Protein AF-A0A357JFS3-F1 (afdb_monomer_lite)

Radius of gyration: 14.16 Å; chains: 1; bounding box: 30×27×43 Å

Sequence (85 aa):
MRPYLLAETNWKDLKERTIGLAILPWGATEAHNYHLPYATDNIDSDCLSAESARIAYEKGAKIIVLPTSDKRRKTVSLLDTRQMD

pLDDT: mean 86.84, std 15.99, range [38.56, 98.25]

Foldseek 3Di:
DQLQEPVPDDPVSPVPADAQKEWAQEFAQCDPPPPDHSCPRQVVSVVVVSVVSVVCVVVVHRHHYYRHDYDPDDDTDIDGPVVVD

Secondary structure (DSSP, 8-state):
--TTBGGG--HHHHTT---SEEEE-EE----BTTTB-TTHHHHHHHHHHHHHHHHHHHTT--EEEPPPEE-SS---EEE-GGG--

Structure (mmCIF, N/CA/C/O backbone):
data_AF-A0A357JFS3-F1
#
_entry.id   AF-A0A357JFS3-F1
#
loop_
_atom_site.group_PDB
_atom_site.id
_atom_site.type_symbol
_atom_site.label_atom_id
_atom_site.label_alt_id
_atom_site.label_comp_id
_atom_site.label_asym_id
_atom_site.label_entity_id
_atom_site.label_seq_id
_atom_site.pdbx_PDB_ins_code
_atom_site.Cartn_x
_atom_site.Cartn_y
_atom_site.Cartn_z
_atom_site.occupancy
_atom_site.B_iso_or_equiv
_atom_site.auth_seq_id
_atom_site.auth_comp_id
_atom_site.auth_asym_id
_atom_site.auth_atom_id
_atom_site.pdbx_PDB_model_num
ATOM 1 N N . MET A 1 1 ? -6.233 11.369 4.944 1.00 80.38 1 MET A N 1
ATOM 2 C CA . MET A 1 1 ? -5.363 10.210 5.229 1.00 80.38 1 MET A CA 1
ATOM 3 C C . MET A 1 1 ? -6.205 8.954 5.091 1.00 80.38 1 MET A C 1
ATOM 5 O O . MET A 1 1 ? -7.298 8.938 5.653 1.00 80.38 1 MET A O 1
ATOM 9 N N . ARG A 1 2 ? -5.781 7.965 4.297 1.00 93.88 2 ARG A N 1
ATOM 10 C CA . ARG A 1 2 ? -6.538 6.724 4.064 1.00 93.88 2 ARG A CA 1
ATOM 11 C C . ARG A 1 2 ? -6.238 5.724 5.193 1.00 93.88 2 ARG A C 1
ATOM 13 O O . ARG A 1 2 ? -5.148 5.163 5.220 1.00 93.88 2 ARG A O 1
ATOM 20 N N . PRO A 1 3 ? -7.175 5.460 6.127 1.00 93.25 3 PRO A N 1
ATOM 21 C CA . PRO A 1 3 ? -6.892 4.685 7.346 1.00 93.25 3 PRO A CA 1
ATOM 22 C C . PRO A 1 3 ? -6.657 3.187 7.093 1.00 93.25 3 PRO A C 1
ATOM 24 O O . PRO A 1 3 ? -6.234 2.459 7.986 1.00 93.25 3 PRO A O 1
ATOM 27 N N . TYR A 1 4 ? -6.971 2.711 5.889 1.00 95.25 4 TYR A N 1
ATOM 28 C CA . TYR A 1 4 ? -6.761 1.335 5.444 1.00 95.25 4 TYR A CA 1
ATOM 29 C C . TYR A 1 4 ? -5.416 1.133 4.727 1.00 95.25 4 TYR A C 1
ATOM 31 O O . TYR A 1 4 ? -5.126 0.004 4.345 1.00 95.25 4 TYR A O 1
ATOM 39 N N . LEU A 1 5 ? -4.584 2.169 4.564 1.00 97.00 5 LEU A N 1
ATOM 40 C CA . LEU A 1 5 ? -3.232 2.050 4.006 1.00 97.00 5 LEU A CA 1
ATOM 41 C C . LEU A 1 5 ? -2.183 2.244 5.101 1.00 97.00 5 LEU A C 1
ATOM 43 O O . LEU A 1 5 ? -2.115 3.302 5.726 1.00 97.00 5 LEU A O 1
ATOM 47 N N . LEU A 1 6 ? -1.327 1.241 5.308 1.00 95.81 6 LEU A N 1
ATOM 48 C CA . LEU A 1 6 ? -0.275 1.294 6.324 1.00 95.81 6 LEU A CA 1
ATOM 49 C C . LEU A 1 6 ? 0.754 2.398 6.031 1.00 95.81 6 LEU A C 1
ATOM 51 O O . LEU A 1 6 ? 1.230 3.054 6.949 1.00 95.81 6 LEU A O 1
ATOM 55 N N . ALA A 1 7 ? 1.069 2.639 4.756 1.00 95.19 7 ALA A N 1
ATOM 56 C CA . ALA A 1 7 ? 2.031 3.667 4.352 1.00 95.19 7 ALA A CA 1
ATOM 57 C C . ALA A 1 7 ? 1.579 5.102 4.686 1.00 95.19 7 ALA A C 1
ATOM 59 O O . ALA A 1 7 ? 2.405 6.007 4.753 1.00 95.19 7 ALA A O 1
ATOM 60 N N . GLU A 1 8 ? 0.277 5.314 4.897 1.00 95.19 8 GLU A N 1
ATOM 61 C CA . GLU A 1 8 ? -0.281 6.623 5.240 1.00 95.19 8 GLU A CA 1
ATOM 62 C C . GLU A 1 8 ? -0.612 6.770 6.721 1.00 95.19 8 GLU A C 1
ATOM 64 O O . GLU A 1 8 ? -1.013 7.852 7.127 1.00 95.19 8 GLU A O 1
ATOM 69 N N . THR A 1 9 ? -0.487 5.716 7.528 1.00 93.06 9 THR A N 1
ATOM 70 C CA . THR A 1 9 ? -0.850 5.754 8.949 1.00 93.06 9 THR A CA 1
ATOM 71 C C . THR A 1 9 ? 0.374 5.818 9.857 1.00 93.06 9 THR A C 1
ATOM 73 O O . THR 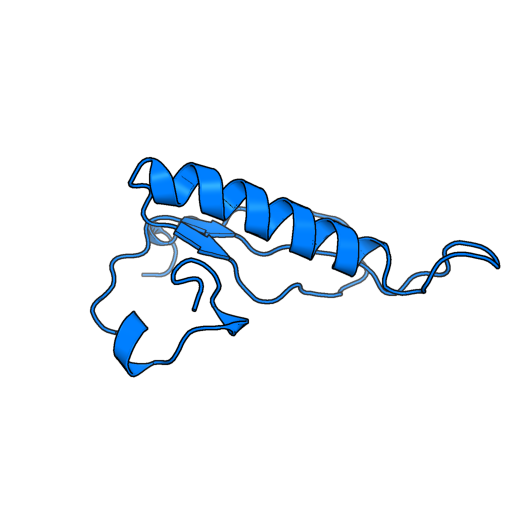A 1 9 ? 1.520 5.740 9.420 1.00 93.06 9 THR A O 1
ATOM 76 N N . ASN A 1 10 ? 0.131 5.974 11.155 1.00 93.00 10 ASN A N 1
ATOM 77 C CA . ASN A 1 10 ? 1.159 5.996 12.186 1.00 93.00 10 ASN A CA 1
ATOM 78 C C . ASN A 1 10 ? 0.831 5.004 13.318 1.00 93.00 10 ASN A C 1
ATOM 80 O O . ASN A 1 10 ? -0.280 4.482 13.432 1.00 93.00 10 ASN A O 1
ATOM 84 N N . TRP A 1 11 ? 1.818 4.758 14.182 1.00 92.38 11 TRP A N 1
ATOM 85 C CA . TRP A 1 11 ? 1.695 3.834 15.313 1.00 92.38 11 TRP A CA 1
ATOM 86 C C . TRP A 1 11 ? 0.578 4.211 16.296 1.00 92.38 11 TRP A C 1
ATOM 88 O O . TRP A 1 11 ? -0.111 3.334 16.820 1.00 92.38 11 TRP A O 1
ATOM 98 N N . LYS A 1 12 ? 0.377 5.512 16.543 1.00 92.00 12 LYS A N 1
ATOM 99 C CA . LYS A 1 12 ? -0.620 6.002 17.502 1.00 92.00 12 LYS A CA 1
ATOM 100 C C . LYS A 1 12 ? -2.034 5.608 17.079 1.00 92.00 12 LYS A C 1
ATOM 102 O O . LYS A 1 12 ? -2.807 5.196 17.938 1.00 92.00 12 LYS A O 1
ATOM 107 N N . ASP A 1 13 ? -2.327 5.685 15.785 1.00 88.25 13 ASP A N 1
ATOM 108 C CA . ASP A 1 13 ? -3.637 5.345 15.223 1.00 88.25 13 ASP A CA 1
ATOM 109 C C . ASP A 1 13 ? -3.840 3.827 15.087 1.00 88.25 13 ASP A C 1
ATOM 111 O O . ASP A 1 13 ? -4.968 3.335 15.136 1.00 88.25 13 ASP A O 1
ATOM 115 N N . LEU A 1 14 ? -2.754 3.061 14.938 1.00 90.88 14 LEU A N 1
ATOM 116 C CA . LEU A 1 14 ? -2.817 1.606 14.780 1.00 90.88 14 LEU A CA 1
ATOM 117 C C . LEU A 1 14 ? -2.949 0.835 16.088 1.00 90.88 14 LEU A C 1
ATOM 119 O O . LEU A 1 14 ? -3.605 -0.203 16.094 1.00 90.88 14 LEU A O 1
ATOM 123 N N . LYS A 1 15 ? -2.348 1.314 17.183 1.00 90.88 15 LYS A N 1
ATOM 124 C CA . LYS A 1 15 ? -2.227 0.539 18.433 1.00 90.88 15 LYS A CA 1
ATOM 125 C C . LYS A 1 15 ? -3.568 0.116 19.052 1.00 90.88 15 LYS A C 1
ATOM 127 O O . LYS A 1 15 ? -3.604 -0.841 19.813 1.00 90.88 15 LYS A O 1
ATOM 132 N N . GLU A 1 16 ? -4.656 0.823 18.744 1.00 89.94 16 GLU A N 1
ATOM 133 C CA . GLU A 1 16 ? -6.011 0.535 19.254 1.00 89.94 16 GLU A CA 1
ATOM 134 C C . GLU A 1 16 ? -6.936 -0.057 18.174 1.00 89.94 16 GLU A C 1
ATOM 136 O O . GLU A 1 16 ? -8.095 -0.377 18.440 1.00 89.94 16 GLU A O 1
ATOM 141 N N . ARG A 1 17 ? -6.448 -0.217 16.937 1.00 90.31 17 ARG A N 1
ATOM 142 C CA . ARG A 1 17 ? -7.252 -0.651 15.791 1.00 90.31 17 ARG A CA 1
ATOM 143 C C . ARG A 1 17 ? -7.209 -2.169 15.655 1.00 90.31 17 ARG A C 1
ATOM 145 O O . ARG A 1 17 ? -6.156 -2.762 15.458 1.00 90.31 17 ARG A O 1
ATOM 152 N N . THR A 1 18 ? -8.374 -2.811 15.660 1.00 93.00 18 THR A N 1
ATOM 153 C CA . THR A 1 18 ? -8.473 -4.235 15.311 1.00 93.00 18 THR A CA 1
ATOM 154 C C . THR A 1 18 ? -8.342 -4.419 13.799 1.00 93.00 18 THR A C 1
ATOM 156 O O . THR A 1 18 ? -9.153 -3.881 13.042 1.00 93.00 18 THR A O 1
ATOM 159 N N . ILE A 1 19 ? -7.368 -5.217 13.361 1.00 94.25 19 ILE A N 1
ATOM 160 C CA . ILE A 1 19 ? -7.149 -5.582 11.956 1.00 94.25 19 ILE A CA 1
ATOM 161 C C . ILE A 1 19 ? -7.523 -7.056 11.791 1.00 94.25 19 ILE A C 1
ATOM 163 O O . ILE A 1 19 ? -6.925 -7.919 12.425 1.00 94.25 19 ILE A O 1
ATOM 167 N N . GLY A 1 20 ? -8.525 -7.340 10.962 1.00 94.81 20 GLY A N 1
ATOM 168 C CA . GLY A 1 20 ? -8.985 -8.699 10.656 1.00 94.81 20 GLY A CA 1
ATOM 169 C C . GLY A 1 20 ? -8.398 -9.289 9.372 1.00 94.81 20 GLY A C 1
ATOM 170 O O . GLY A 1 20 ? -8.527 -10.486 9.151 1.00 94.81 20 GLY A O 1
ATOM 171 N N . LEU A 1 21 ? -7.784 -8.467 8.514 1.00 94.56 21 LEU A N 1
ATOM 172 C CA . LEU A 1 21 ? -7.094 -8.927 7.309 1.00 94.56 21 LEU A CA 1
ATOM 173 C C . LEU A 1 21 ? -5.977 -7.958 6.918 1.00 94.56 21 LEU A C 1
ATOM 175 O O . LEU A 1 21 ? -6.215 -6.749 6.808 1.00 94.56 21 LEU A O 1
ATOM 179 N N . ALA A 1 22 ? -4.792 -8.502 6.649 1.00 95.56 22 ALA A N 1
ATOM 180 C CA . ALA A 1 22 ? -3.680 -7.772 6.060 1.00 95.56 22 ALA A CA 1
ATOM 181 C C . ALA A 1 22 ? -3.475 -8.194 4.599 1.00 95.56 22 ALA A C 1
ATOM 183 O O . ALA A 1 22 ? -3.385 -9.381 4.275 1.00 95.56 22 ALA A O 1
ATOM 184 N N . ILE A 1 23 ? -3.397 -7.202 3.715 1.00 94.88 23 ILE A N 1
ATOM 185 C CA . ILE A 1 23 ? -3.135 -7.380 2.288 1.00 94.88 23 ILE A CA 1
ATOM 186 C C . ILE A 1 23 ? -1.705 -6.922 2.032 1.00 94.88 23 ILE A C 1
ATOM 188 O O . ILE A 1 23 ? -1.380 -5.766 2.297 1.00 94.88 23 ILE A O 1
ATOM 192 N N . LEU A 1 24 ? -0.861 -7.814 1.519 1.00 95.25 24 LEU A N 1
ATOM 193 C CA . LEU A 1 24 ? 0.470 -7.471 1.029 1.00 95.25 24 LEU A CA 1
ATOM 194 C C . LEU A 1 24 ? 0.421 -7.426 -0.499 1.00 95.25 24 LEU A C 1
ATOM 196 O O . LEU A 1 24 ? 0.419 -8.493 -1.121 1.00 95.25 24 LEU A O 1
ATOM 200 N N . PRO A 1 25 ? 0.371 -6.237 -1.121 1.00 93.38 25 PRO A N 1
ATOM 201 C CA . PRO A 1 25 ? 0.537 -6.163 -2.556 1.00 93.38 25 PRO A CA 1
ATOM 202 C C . PRO A 1 25 ? 1.975 -6.544 -2.913 1.00 93.38 25 PRO A C 1
ATOM 204 O O . PRO A 1 25 ? 2.934 -6.265 -2.180 1.00 93.38 25 PRO A O 1
ATOM 207 N N . TRP A 1 26 ? 2.115 -7.234 -4.037 1.00 91.56 26 TRP A N 1
ATOM 208 C CA . TRP A 1 26 ? 3.378 -7.821 -4.442 1.00 91.56 26 TRP A CA 1
ATOM 209 C C . TRP A 1 26 ? 3.598 -7.577 -5.928 1.00 91.56 26 TRP A C 1
ATOM 211 O O . TRP A 1 26 ? 2.904 -8.154 -6.764 1.00 91.56 26 TRP A O 1
ATOM 221 N N . GLY A 1 27 ? 4.578 -6.729 -6.227 1.00 90.44 27 GLY A N 1
ATOM 222 C CA . GLY A 1 27 ? 4.992 -6.395 -7.584 1.00 90.44 27 GLY A CA 1
ATOM 223 C C . GLY A 1 27 ? 6.354 -6.988 -7.947 1.00 90.44 27 G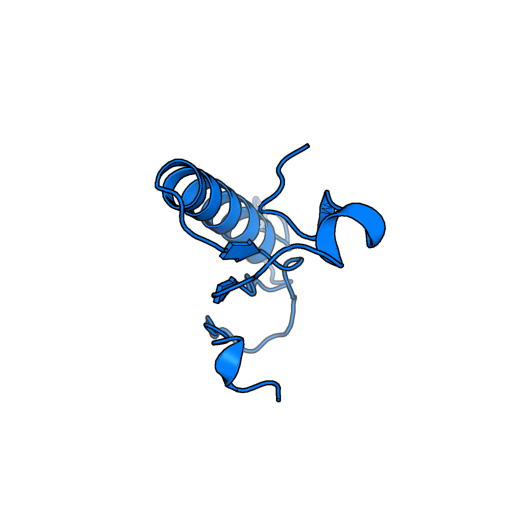LY A C 1
ATOM 224 O O . GLY A 1 27 ? 6.849 -7.924 -7.310 1.00 90.44 27 GLY A O 1
ATOM 225 N N . ALA A 1 28 ? 6.969 -6.431 -8.981 1.00 91.50 28 ALA A N 1
ATOM 226 C CA . ALA A 1 28 ? 8.308 -6.778 -9.424 1.00 91.50 28 ALA A CA 1
ATOM 227 C C . ALA A 1 28 ? 9.002 -5.559 -10.042 1.00 91.50 28 ALA A C 1
ATOM 229 O O . ALA A 1 28 ? 8.395 -4.813 -10.810 1.00 91.50 28 ALA A O 1
ATOM 230 N N . THR A 1 29 ? 10.304 -5.418 -9.791 1.00 92.19 29 THR A N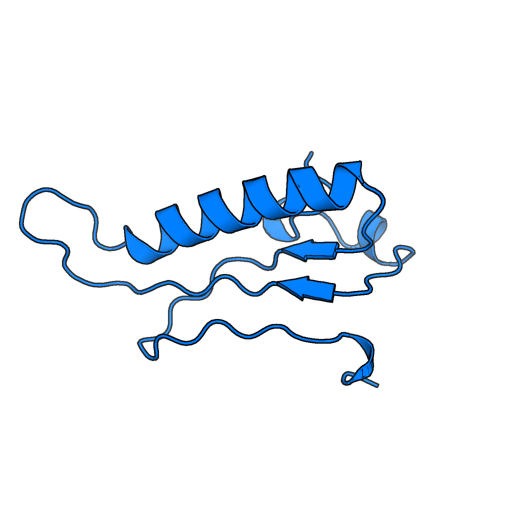 1
ATOM 231 C CA . THR A 1 29 ? 11.178 -4.587 -10.632 1.00 92.19 29 THR A CA 1
ATOM 232 C C . THR A 1 29 ? 11.600 -5.389 -11.863 1.00 92.19 29 THR A C 1
ATOM 234 O O . THR A 1 29 ? 12.539 -6.190 -11.813 1.00 92.19 29 THR A O 1
ATOM 237 N N . GLU A 1 30 ? 10.906 -5.179 -12.980 1.00 91.62 30 GLU A N 1
ATOM 238 C CA . GLU A 1 30 ? 11.116 -5.905 -14.238 1.00 91.62 30 GLU A CA 1
ATOM 239 C C . GLU A 1 30 ? 10.969 -4.978 -15.451 1.00 91.62 30 GLU A C 1
ATOM 241 O O . GLU A 1 30 ? 10.161 -4.051 -15.458 1.00 91.62 30 GLU A O 1
ATOM 246 N N . ALA A 1 31 ? 11.755 -5.226 -16.500 1.00 93.12 31 ALA A N 1
ATOM 247 C CA . ALA A 1 31 ? 11.672 -4.454 -17.732 1.00 93.12 31 ALA A CA 1
ATOM 248 C C . ALA A 1 31 ? 10.335 -4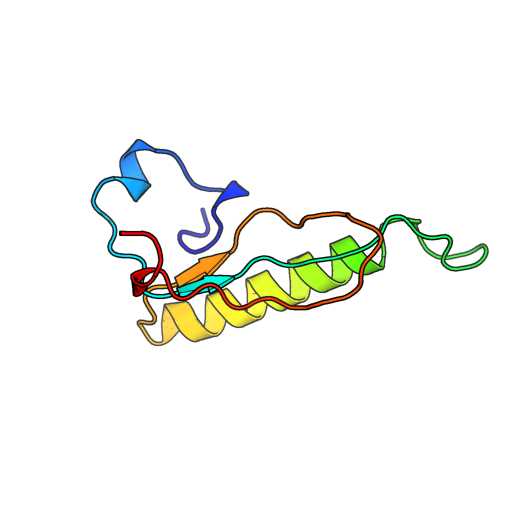.705 -18.449 1.00 93.12 31 ALA A C 1
ATOM 250 O O . ALA A 1 31 ? 10.058 -5.819 -18.886 1.00 93.12 31 ALA A O 1
ATOM 251 N N . HIS A 1 32 ? 9.552 -3.646 -18.650 1.00 91.56 32 HIS A N 1
ATOM 252 C CA . HIS A 1 32 ? 8.281 -3.686 -19.375 1.00 91.56 32 HIS A CA 1
ATOM 253 C C . HIS A 1 32 ? 8.418 -3.042 -20.768 1.00 91.56 32 HIS A C 1
ATOM 255 O O . HIS A 1 32 ? 7.716 -2.101 -21.131 1.00 91.56 32 HIS A O 1
ATOM 261 N N . ASN A 1 33 ? 9.345 -3.563 -21.584 1.00 94.31 33 ASN A N 1
ATOM 262 C CA . ASN A 1 33 ? 9.680 -3.008 -22.908 1.00 94.31 33 ASN A CA 1
ATOM 263 C C . ASN A 1 33 ? 10.176 -1.535 -22.813 1.00 94.31 33 ASN A C 1
ATOM 265 O O . ASN A 1 33 ? 10.489 -1.044 -21.733 1.00 94.31 33 ASN A O 1
ATOM 269 N N . TYR A 1 34 ? 10.318 -0.824 -23.935 1.00 94.56 34 TYR A N 1
ATOM 270 C CA . TYR A 1 34 ? 10.913 0.521 -23.990 1.00 94.56 34 TYR A CA 1
ATOM 271 C C . TYR A 1 34 ? 10.013 1.657 -23.480 1.00 94.56 34 TYR A C 1
ATOM 273 O O . TYR A 1 34 ? 10.478 2.787 -23.369 1.00 94.56 34 TYR A O 1
ATOM 281 N N . HIS A 1 35 ? 8.731 1.391 -23.230 1.00 96.56 35 HIS A N 1
ATOM 282 C CA . HIS A 1 35 ? 7.721 2.434 -23.022 1.00 96.56 35 HIS A CA 1
ATOM 283 C C . HIS A 1 35 ? 7.082 2.417 -21.632 1.00 96.56 35 HIS A C 1
ATOM 285 O O . HIS A 1 35 ? 6.442 3.402 -21.268 1.00 96.56 35 HIS A O 1
ATOM 291 N N . LEU A 1 36 ? 7.250 1.342 -20.854 1.00 96.50 36 LEU A N 1
ATOM 292 C CA . LEU A 1 36 ? 6.716 1.263 -19.497 1.00 96.50 36 LEU A CA 1
ATOM 293 C C . LEU A 1 36 ? 7.830 1.294 -18.442 1.00 96.50 36 LEU A C 1
ATOM 295 O O . LEU A 1 36 ? 8.939 0.807 -18.681 1.00 96.50 36 LEU A O 1
ATOM 299 N N . PRO A 1 37 ? 7.543 1.846 -17.251 1.00 95.25 37 PRO A N 1
ATOM 300 C CA . PRO A 1 37 ? 8.472 1.828 -16.129 1.00 95.25 37 PRO A CA 1
ATOM 301 C C . PRO A 1 37 ? 8.812 0.411 -15.654 1.00 95.25 37 PRO A C 1
ATOM 303 O O . PRO A 1 37 ? 8.007 -0.516 -15.746 1.00 95.25 37 PRO A O 1
ATOM 306 N N . TYR A 1 38 ? 9.967 0.270 -15.000 1.00 92.75 38 TYR A N 1
ATOM 307 C CA . TYR A 1 38 ? 10.355 -0.987 -14.348 1.00 92.75 38 TYR A CA 1
ATOM 308 C C . TYR A 1 38 ? 9.433 -1.392 -13.190 1.00 92.75 38 TYR A C 1
ATOM 310 O O . TYR A 1 38 ? 9.387 -2.557 -12.816 1.00 92.75 38 TYR A O 1
ATOM 318 N N . ALA A 1 39 ? 8.714 -0.424 -12.622 1.00 93.9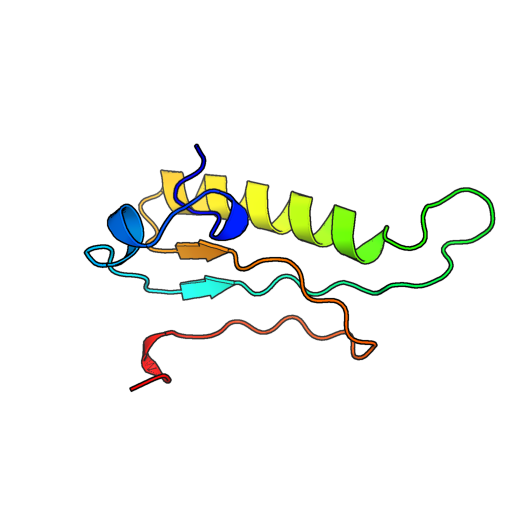4 39 ALA A N 1
ATOM 319 C CA . ALA A 1 39 ? 7.846 -0.596 -11.465 1.00 93.94 39 ALA A CA 1
ATOM 320 C C . ALA A 1 39 ? 6.368 -0.786 -11.845 1.00 93.94 39 ALA A C 1
ATOM 322 O O . ALA A 1 39 ? 5.507 -0.591 -10.993 1.00 93.94 39 ALA A O 1
ATOM 323 N N . 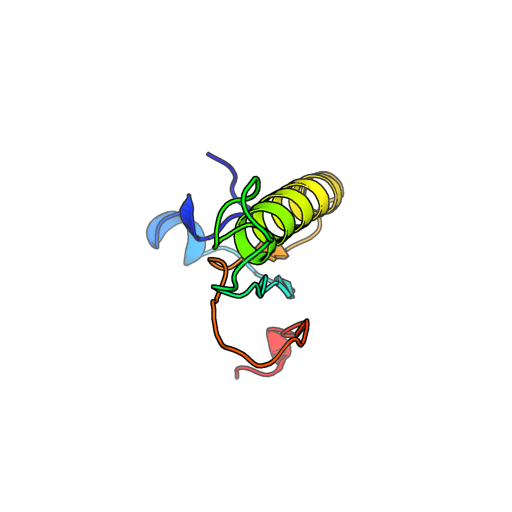THR A 1 40 ? 6.060 -1.116 -13.106 1.00 95.06 40 THR A N 1
ATOM 324 C CA . THR A 1 40 ? 4.671 -1.291 -13.576 1.00 95.06 40 THR A CA 1
ATOM 325 C C . THR A 1 40 ? 3.889 -2.245 -12.668 1.00 95.06 40 THR A C 1
ATOM 327 O O . THR A 1 40 ? 2.855 -1.855 -12.133 1.00 95.06 40 THR A O 1
ATOM 330 N N . ASP A 1 41 ? 4.455 -3.420 -12.363 1.00 93.69 41 ASP A N 1
ATOM 331 C CA . ASP A 1 41 ? 3.845 -4.414 -11.466 1.00 93.69 41 ASP A CA 1
ATOM 332 C C . ASP A 1 41 ? 3.563 -3.851 -10.054 1.00 93.69 41 ASP A C 1
ATOM 334 O O . ASP A 1 41 ? 2.574 -4.221 -9.417 1.00 93.69 41 ASP A O 1
ATOM 338 N N . ASN A 1 42 ? 4.411 -2.945 -9.550 1.00 93.25 42 ASN A N 1
ATOM 339 C CA . ASN A 1 42 ? 4.219 -2.311 -8.243 1.00 93.25 42 ASN A CA 1
ATOM 340 C C . ASN A 1 42 ? 3.116 -1.252 -8.287 1.00 93.25 42 ASN A C 1
ATOM 342 O O . ASN A 1 42 ? 2.258 -1.241 -7.409 1.00 93.25 42 ASN A O 1
ATOM 346 N N . ILE A 1 43 ? 3.131 -0.390 -9.308 1.00 94.94 43 ILE A N 1
ATOM 347 C CA . ILE A 1 43 ? 2.156 0.694 -9.482 1.00 94.94 43 ILE A CA 1
ATOM 348 C C . ILE A 1 43 ? 0.748 0.107 -9.616 1.00 94.94 43 ILE A C 1
ATOM 350 O O . ILE A 1 43 ? -0.168 0.538 -8.914 1.00 94.94 43 ILE A O 1
ATOM 354 N N . ASP A 1 44 ? 0.588 -0.920 -10.450 1.00 95.06 44 ASP A N 1
ATOM 355 C CA . ASP A 1 44 ? -0.699 -1.586 -10.651 1.00 95.06 44 ASP A CA 1
ATOM 356 C C . ASP A 1 44 ? -1.189 -2.256 -9.362 1.00 95.06 44 ASP A C 1
ATOM 358 O O . ASP A 1 44 ? -2.351 -2.100 -8.975 1.00 95.06 44 ASP A O 1
ATOM 362 N N . SER A 1 45 ? -0.296 -2.954 -8.653 1.00 94.25 45 SER A N 1
ATOM 363 C CA . SER A 1 45 ? -0.624 -3.617 -7.386 1.00 94.25 45 SER A CA 1
ATOM 364 C C . SER A 1 45 ? -1.018 -2.625 -6.289 1.00 94.25 45 SER A C 1
ATOM 366 O O . SER A 1 45 ? -1.981 -2.882 -5.558 1.00 94.25 45 SER A O 1
ATOM 368 N N . ASP A 1 46 ? -0.318 -1.492 -6.185 1.00 94.69 46 ASP A N 1
ATOM 369 C CA . ASP A 1 46 ? -0.623 -0.410 -5.245 1.00 94.69 46 ASP A CA 1
ATOM 370 C C . ASP A 1 46 ? -2.004 0.187 -5.532 1.00 94.69 46 ASP A C 1
ATOM 372 O O . ASP A 1 46 ? -2.850 0.266 -4.635 1.00 94.69 46 ASP A O 1
ATOM 376 N N . CYS A 1 47 ? -2.263 0.567 -6.787 1.00 95.94 47 CYS A N 1
ATOM 377 C CA . CYS A 1 47 ? -3.532 1.163 -7.198 1.00 95.94 47 CYS A CA 1
ATOM 378 C C . CYS A 1 47 ? -4.707 0.204 -6.977 1.00 95.94 47 CYS A C 1
ATOM 380 O O . CYS A 1 47 ? -5.713 0.584 -6.370 1.00 95.94 47 CYS A O 1
ATOM 382 N N . LEU A 1 48 ? -4.572 -1.052 -7.412 1.00 96.31 48 LEU A N 1
ATOM 383 C CA . LEU A 1 48 ? -5.629 -2.054 -7.290 1.00 96.31 48 LEU A CA 1
ATOM 384 C C . LEU A 1 48 ? -5.942 -2.374 -5.825 1.00 96.31 48 LEU A C 1
ATOM 386 O O . LEU A 1 48 ? -7.114 -2.450 -5.438 1.00 96.31 48 LEU A O 1
ATOM 390 N N . SER A 1 49 ? -4.907 -2.544 -5.001 1.00 96.44 49 SER A N 1
ATOM 391 C CA . SER A 1 49 ? -5.076 -2.858 -3.581 1.00 96.44 49 SER A CA 1
ATOM 392 C C . SER A 1 49 ? -5.680 -1.684 -2.821 1.00 96.44 49 SER A C 1
ATOM 394 O O . SER A 1 49 ? -6.565 -1.893 -1.991 1.00 96.44 49 SER A O 1
ATOM 396 N N . ALA A 1 50 ? -5.264 -0.452 -3.127 1.00 96.75 50 ALA A N 1
ATOM 397 C CA . ALA A 1 50 ? -5.805 0.741 -2.490 1.00 96.75 50 ALA A CA 1
ATOM 398 C C . ALA A 1 50 ? -7.295 0.943 -2.796 1.00 96.75 50 ALA A C 1
ATOM 400 O O . ALA A 1 50 ? -8.071 1.177 -1.867 1.00 96.75 50 ALA A O 1
ATOM 401 N N . GLU A 1 51 ? -7.719 0.798 -4.055 1.00 98.00 51 GLU A N 1
ATOM 402 C CA . GLU A 1 51 ? -9.135 0.950 -4.420 1.00 98.00 51 GLU A CA 1
ATOM 403 C C . GLU A 1 51 ? -10.004 -0.194 -3.895 1.00 98.00 51 GLU A C 1
ATOM 405 O O . GLU A 1 51 ? -11.088 0.040 -3.355 1.00 98.00 51 GLU A O 1
ATOM 410 N N . SER A 1 52 ? -9.510 -1.432 -3.961 1.00 97.31 52 SER A N 1
ATOM 411 C CA . SER A 1 52 ? -10.213 -2.582 -3.380 1.00 97.31 52 SER A CA 1
ATOM 412 C C . SER A 1 52 ? -10.387 -2.413 -1.870 1.00 97.31 52 SER A C 1
ATOM 414 O O . SER A 1 52 ? -11.469 -2.663 -1.326 1.00 97.31 52 SER A O 1
ATOM 416 N N . ALA A 1 53 ? -9.344 -1.929 -1.189 1.00 97.19 53 ALA A N 1
ATOM 417 C CA . ALA A 1 53 ? -9.394 -1.667 0.237 1.00 97.19 53 ALA A CA 1
ATOM 418 C C . ALA A 1 53 ? -10.333 -0.511 0.588 1.00 97.19 53 ALA A C 1
ATOM 420 O O . ALA A 1 53 ? -11.066 -0.615 1.568 1.00 97.19 53 ALA A O 1
ATOM 421 N N . ARG A 1 54 ? -10.390 0.551 -0.222 1.00 97.94 54 ARG A N 1
ATOM 422 C CA . ARG A 1 54 ? -11.365 1.634 -0.039 1.00 97.94 54 ARG A CA 1
ATOM 423 C C . ARG A 1 54 ? -12.793 1.091 -0.035 1.00 97.94 54 ARG A C 1
ATOM 425 O O . ARG A 1 54 ? -13.529 1.332 0.919 1.00 97.94 54 ARG A O 1
ATOM 432 N N . ILE A 1 55 ? -13.155 0.303 -1.050 1.00 98.25 55 ILE A N 1
ATOM 433 C CA . ILE A 1 55 ? -14.504 -0.269 -1.195 1.00 98.25 55 ILE A CA 1
ATOM 434 C C . ILE A 1 55 ? -14.849 -1.186 -0.015 1.00 98.25 55 ILE A C 1
ATOM 436 O O . ILE A 1 55 ? -15.957 -1.133 0.518 1.00 98.25 55 ILE A O 1
ATOM 440 N N . ALA A 1 56 ? -13.922 -2.050 0.402 1.00 97.25 56 ALA A N 1
ATOM 441 C CA . ALA A 1 56 ? -14.152 -2.957 1.524 1.00 97.25 56 ALA A CA 1
ATOM 442 C C . ALA A 1 56 ? -14.224 -2.209 2.866 1.00 97.25 56 ALA A C 1
ATOM 444 O O . ALA A 1 56 ? -15.075 -2.516 3.702 1.00 97.25 56 ALA A O 1
ATOM 445 N N . TYR A 1 57 ? -13.378 -1.197 3.060 1.00 96.31 57 TYR A N 1
ATOM 446 C CA . TYR A 1 57 ? -13.382 -0.362 4.256 1.00 96.31 57 TYR A CA 1
ATOM 447 C C . TYR A 1 57 ? -14.683 0.439 4.395 1.00 96.31 57 TYR A C 1
ATOM 449 O O . TYR A 1 57 ? -15.259 0.479 5.479 1.00 96.31 57 TYR A O 1
ATOM 457 N N . GLU A 1 58 ? -15.202 0.999 3.298 1.00 97.06 58 GLU A N 1
ATOM 458 C CA . GLU A 1 58 ? -16.510 1.676 3.255 1.00 97.06 58 GLU A CA 1
ATOM 459 C C . GLU A 1 58 ? -17.674 0.742 3.618 1.00 97.06 58 GLU A C 1
ATOM 461 O O . GLU A 1 58 ? -18.687 1.189 4.150 1.00 97.06 58 GLU A O 1
ATOM 466 N N . LYS A 1 59 ? -17.511 -0.568 3.405 1.00 97.69 59 LYS A N 1
ATOM 467 C CA . LYS A 1 59 ? -18.460 -1.609 3.833 1.00 97.69 59 LYS A CA 1
ATOM 468 C C . LYS A 1 59 ? -18.239 -2.091 5.275 1.00 97.69 59 LYS A C 1
ATOM 470 O O . LYS A 1 59 ? -18.880 -3.048 5.698 1.00 97.69 59 LYS A O 1
ATOM 475 N N . GLY A 1 60 ? -17.340 -1.460 6.031 1.00 96.44 60 GLY A N 1
ATOM 476 C CA . GLY A 1 60 ? -17.052 -1.789 7.429 1.00 96.44 60 GLY A CA 1
ATOM 477 C C . GLY A 1 60 ? -16.015 -2.899 7.632 1.00 96.44 60 GLY A C 1
ATOM 478 O O . GLY A 1 60 ? -15.856 -3.387 8.753 1.00 96.44 60 GLY A O 1
ATOM 479 N N . ALA A 1 61 ? -15.294 -3.315 6.585 1.00 96.25 61 ALA A N 1
ATOM 480 C CA . ALA A 1 61 ? -14.258 -4.332 6.722 1.00 96.25 61 ALA A CA 1
ATOM 481 C C . ALA A 1 61 ? -13.043 -3.801 7.506 1.00 96.25 61 ALA A C 1
ATOM 483 O O . ALA A 1 61 ? -12.522 -2.712 7.254 1.00 96.25 61 ALA A O 1
ATOM 484 N N . LYS A 1 62 ? -12.547 -4.610 8.445 1.00 95.56 62 LYS A N 1
ATOM 485 C CA . LYS A 1 62 ? -11.379 -4.301 9.283 1.00 95.56 62 LYS A CA 1
ATOM 486 C C . LYS A 1 62 ? -10.084 -4.700 8.579 1.00 95.56 62 LYS A C 1
ATOM 488 O O . LYS A 1 62 ? -9.453 -5.683 8.954 1.00 95.56 62 LYS A O 1
ATOM 493 N N . ILE A 1 63 ? -9.712 -3.969 7.537 1.00 96.06 63 ILE A N 1
ATOM 494 C CA . ILE A 1 63 ? -8.572 -4.325 6.683 1.00 96.06 63 ILE A CA 1
ATOM 495 C C . ILE A 1 63 ? -7.432 -3.310 6.755 1.00 96.06 63 ILE A C 1
ATOM 497 O O . ILE A 1 63 ? -7.621 -2.142 7.130 1.00 96.06 63 ILE A O 1
ATOM 501 N N . ILE A 1 64 ? -6.245 -3.767 6.365 1.00 96.81 64 ILE A N 1
ATOM 502 C CA . ILE A 1 64 ? -5.086 -2.917 6.121 1.00 96.81 64 ILE A CA 1
ATOM 503 C C . ILE A 1 64 ? -4.298 -3.403 4.902 1.00 96.81 64 ILE A C 1
ATOM 505 O O . ILE A 1 64 ? -4.122 -4.604 4.706 1.00 96.81 64 ILE A O 1
ATOM 509 N N . VAL A 1 65 ? -3.814 -2.464 4.096 1.00 97.00 65 VAL A N 1
ATOM 510 C CA . VAL A 1 65 ? -2.892 -2.716 2.986 1.00 97.00 65 VAL A CA 1
ATOM 511 C C . VAL A 1 65 ? -1.489 -2.335 3.436 1.00 97.00 65 VAL A C 1
ATOM 513 O O . VAL A 1 65 ? -1.257 -1.210 3.885 1.00 97.00 65 VAL A O 1
ATOM 516 N N . LEU A 1 66 ? -0.568 -3.284 3.347 1.00 96.12 66 LEU A N 1
ATOM 517 C CA . LEU A 1 66 ? 0.849 -3.093 3.631 1.00 96.12 66 LEU A CA 1
ATOM 518 C C . LEU A 1 66 ? 1.541 -2.403 2.440 1.00 96.12 66 LEU A C 1
ATOM 520 O O . LEU A 1 66 ? 1.014 -2.448 1.330 1.00 96.12 66 LEU A O 1
ATOM 524 N N . PRO A 1 67 ? 2.717 -1.779 2.635 1.00 94.81 67 PRO A N 1
ATOM 525 C CA . PRO A 1 67 ? 3.514 -1.281 1.518 1.00 94.81 67 PRO A CA 1
ATOM 526 C C . PRO A 1 67 ? 3.815 -2.397 0.515 1.00 94.81 67 PRO A C 1
ATOM 528 O O . PRO A 1 67 ? 4.153 -3.512 0.924 1.00 94.81 67 PRO A O 1
ATOM 531 N N . THR A 1 68 ? 3.721 -2.091 -0.781 1.00 92.19 68 THR A N 1
ATOM 532 C CA . THR A 1 68 ? 4.023 -3.064 -1.832 1.00 92.19 68 THR A CA 1
ATOM 533 C C . THR A 1 68 ? 5.439 -3.595 -1.691 1.00 92.19 68 THR A C 1
ATOM 535 O O . THR A 1 68 ? 6.409 -2.839 -1.600 1.00 92.19 68 THR A O 1
ATOM 538 N N . SER A 1 69 ? 5.552 -4.921 -1.683 1.00 85.56 69 SER A N 1
ATOM 539 C CA . SER A 1 69 ? 6.840 -5.602 -1.693 1.00 85.56 69 SER A CA 1
ATOM 540 C C . SER A 1 69 ? 7.270 -5.932 -3.119 1.00 85.56 69 SER A C 1
ATOM 542 O O . SER A 1 69 ? 6.456 -6.319 -3.954 1.00 85.56 69 SER A O 1
ATOM 544 N N . ASP A 1 70 ? 8.566 -5.788 -3.386 1.00 74.38 70 ASP A N 1
ATOM 545 C CA . ASP A 1 70 ? 9.199 -6.205 -4.633 1.00 74.38 70 ASP A CA 1
ATOM 546 C C . ASP A 1 70 ? 10.180 -7.338 -4.338 1.00 74.38 70 ASP A C 1
ATOM 548 O O . ASP A 1 70 ? 11.261 -7.138 -3.773 1.00 74.38 70 ASP A O 1
ATOM 552 N N . LYS A 1 71 ? 9.777 -8.557 -4.687 1.00 64.44 71 LYS A N 1
ATOM 553 C CA . LYS A 1 71 ? 10.655 -9.728 -4.724 1.00 64.44 71 LYS A CA 1
ATOM 554 C C . LYS A 1 71 ? 10.252 -10.578 -5.925 1.00 64.44 71 LYS A C 1
ATOM 556 O O . LYS A 1 71 ? 9.074 -10.795 -6.163 1.00 64.44 71 LYS A O 1
ATOM 561 N N . ARG A 1 72 ? 11.221 -11.137 -6.654 1.00 57.97 72 ARG A N 1
ATOM 562 C CA . ARG A 1 72 ? 11.036 -11.816 -7.961 1.00 57.97 72 ARG A CA 1
ATOM 563 C C . ARG A 1 72 ? 10.142 -13.079 -7.996 1.00 57.97 72 ARG A C 1
ATOM 565 O O . ARG A 1 72 ? 10.193 -13.826 -8.967 1.00 57.97 72 ARG A O 1
ATOM 572 N N . ARG A 1 73 ? 9.343 -13.377 -6.969 1.00 52.44 73 ARG A N 1
ATOM 573 C CA . ARG A 1 73 ? 8.440 -14.536 -6.929 1.00 52.44 73 ARG A CA 1
ATOM 574 C C . ARG A 1 73 ? 6.993 -14.042 -6.921 1.00 52.44 73 ARG A C 1
ATOM 576 O O . ARG A 1 73 ? 6.510 -13.609 -5.884 1.00 52.44 73 ARG A O 1
ATOM 583 N N . LYS A 1 74 ? 6.322 -14.091 -8.080 1.00 46.81 74 LYS A N 1
ATOM 584 C CA . LYS A 1 74 ? 4.935 -13.621 -8.248 1.00 46.81 74 LYS A CA 1
ATOM 585 C C . LYS A 1 74 ? 3.987 -14.504 -7.419 1.00 46.81 74 LYS A C 1
ATOM 587 O O . LYS A 1 74 ? 3.757 -15.664 -7.759 1.00 46.81 74 LYS A O 1
ATOM 592 N N . THR A 1 75 ? 3.485 -14.008 -6.290 1.00 46.38 75 THR A N 1
ATOM 593 C CA . THR A 1 75 ? 2.442 -14.661 -5.476 1.00 46.38 75 THR A CA 1
ATOM 594 C C . THR A 1 75 ? 1.673 -13.590 -4.703 1.00 46.38 75 THR A C 1
ATOM 596 O O . THR A 1 75 ? 2.286 -12.761 -4.042 1.00 46.38 75 THR A O 1
ATOM 599 N N . VAL A 1 76 ? 0.337 -13.612 -4.758 1.00 47.28 76 VAL A N 1
ATOM 600 C CA . VAL A 1 76 ? -0.517 -12.787 -3.887 1.00 47.28 76 VAL A CA 1
ATOM 601 C C . VAL A 1 76 ? -0.784 -13.580 -2.612 1.00 47.28 76 VAL A C 1
ATOM 603 O O . VAL A 1 76 ? -1.399 -14.645 -2.667 1.00 47.28 76 VAL A O 1
ATOM 606 N N . SER A 1 77 ? -0.309 -13.088 -1.467 1.00 60.06 77 SER A N 1
ATOM 607 C CA . SER A 1 77 ? -0.542 -13.717 -0.163 1.00 60.06 77 SER A CA 1
ATOM 608 C C . SER A 1 77 ? -1.540 -12.905 0.660 1.00 60.06 77 SER A C 1
ATOM 610 O O . SER A 1 77 ? -1.277 -11.753 1.004 1.00 60.06 77 SER A O 1
ATOM 612 N N . LEU A 1 78 ? -2.667 -13.525 1.007 1.00 59.88 78 LEU A N 1
ATOM 613 C CA . LEU A 1 78 ? -3.559 -13.049 2.062 1.00 59.88 78 LEU A CA 1
ATOM 614 C C . LEU A 1 78 ? -2.999 -13.527 3.402 1.00 59.88 78 LEU A C 1
ATOM 616 O O . LEU A 1 78 ? -2.809 -14.728 3.591 1.00 59.88 78 LEU A O 1
ATOM 620 N N . LEU A 1 79 ? -2.729 -12.597 4.314 1.00 64.44 79 LEU A N 1
ATOM 621 C CA . LEU A 1 79 ? -2.299 -12.923 5.670 1.00 64.44 79 LEU A CA 1
ATOM 622 C C . LEU A 1 79 ? -3.498 -12.737 6.608 1.00 64.44 79 LEU A C 1
ATOM 624 O O . LEU A 1 79 ? -3.940 -11.610 6.852 1.00 64.44 79 LEU A O 1
ATOM 628 N N . ASP A 1 80 ? -4.045 -13.852 7.101 1.00 62.78 80 ASP A N 1
ATOM 629 C CA . ASP A 1 80 ? -5.014 -13.835 8.201 1.00 62.78 80 ASP A CA 1
ATOM 630 C C . ASP A 1 80 ? -4.267 -13.461 9.482 1.00 62.78 80 ASP A C 1
ATOM 632 O O . ASP A 1 80 ? -3.346 -14.158 9.912 1.00 62.78 80 ASP A O 1
ATOM 636 N N . THR A 1 81 ? -4.655 -12.345 10.092 1.00 58.81 81 THR A N 1
ATOM 637 C CA . THR A 1 81 ? -3.998 -11.828 11.297 1.00 58.81 81 THR A CA 1
ATOM 638 C C . THR A 1 81 ? -4.201 -12.728 12.513 1.00 58.81 81 THR A C 1
ATOM 640 O O . THR A 1 81 ? -3.450 -12.610 13.472 1.00 58.81 81 THR A O 1
ATOM 643 N N . ARG A 1 82 ? -5.136 -13.687 12.466 1.00 57.09 82 ARG A N 1
ATOM 644 C CA . ARG A 1 82 ? -5.336 -14.699 13.519 1.00 57.09 82 ARG A CA 1
ATOM 645 C C . ARG A 1 82 ? -4.255 -15.785 13.563 1.00 57.09 82 ARG A C 1
ATOM 647 O O . ARG A 1 82 ? -4.315 -16.643 14.434 1.00 57.09 82 ARG A O 1
ATOM 654 N N . GLN A 1 83 ? -3.312 -15.796 12.619 1.00 46.97 83 GLN A N 1
ATOM 655 C CA . GLN A 1 83 ? -2.192 -16.750 12.580 1.00 46.97 83 GLN A CA 1
ATOM 656 C C . GLN A 1 83 ? -0.858 -16.155 13.071 1.00 46.97 83 GLN A C 1
ATOM 658 O O . GLN A 1 83 ? 0.174 -16.808 12.940 1.00 46.97 83 GLN A O 1
ATOM 663 N N . MET A 1 84 ? -0.857 -14.920 13.587 1.00 44.31 84 MET A N 1
ATOM 664 C CA . MET A 1 84 ? 0.348 -14.215 14.054 1.00 44.31 84 MET A CA 1
ATOM 665 C C . MET A 1 84 ? 0.489 -14.150 15.589 1.00 44.31 84 MET A C 1
ATOM 667 O O . MET A 1 84 ? 1.374 -13.441 16.066 1.00 44.31 84 MET A O 1
ATOM 671 N N . ASP A 1 85 ? -0.334 -14.907 16.323 1.00 38.56 85 ASP A N 1
ATOM 672 C CA . ASP A 1 85 ? -0.264 -15.104 17.781 1.00 38.56 85 ASP A CA 1
ATOM 673 C C . ASP A 1 85 ? 0.313 -16.484 18.145 1.00 38.56 85 ASP A C 1
ATOM 675 O O . ASP A 1 85 ? -0.020 -17.472 17.444 1.00 38.56 85 ASP A O 1
#